Protein AF-A0A6N6QHB6-F1 (afdb_monomer_lite)

Organism: NCBI:txid94626

Secondary structure (DSSP, 8-state):
----S-SS------TT--HHHHHHHHHHHHHTT-

Sequence (34 aa):
PVLQGLAKPANDLSRGCSADDVLHMIAITVNQAR

Radius of gyration: 9.69 Å; chains: 1; bounding box: 19×14×22 Å

InterPro domains:
  IPR002505 Phosphate acetyl/butaryl transferase [PF01515] (1-30)
  IPR042113 Phosphate acetyltransferase, domain 1 [G3DSA:3.40.50.10950] (9-33)

Structure (mmCIF, N/CA/C/O backbone):
data_AF-A0A6N6QHB6-F1
#
_entry.id   AF-A0A6N6QHB6-F1
#
loop_
_atom_site.group_PDB
_atom_site.id
_atom_site.type_symbol
_atom_site.label_atom_id
_atom_site.label_alt_id
_atom_site.label_comp_id
_atom_site.label_asym_id
_atom_site.label_entity_id
_atom_site.label_seq_id
_atom_site.pdbx_PDB_ins_code
_atom_site.Cartn_x
_atom_site.Cartn_y
_atom_site.Cartn_z
_atom_site.occupancy
_atom_site.B_iso_or_equiv
_atom_site.auth_seq_id
_atom_site.auth_comp_id
_atom_site.auth_asym_id
_atom_site.auth_atom_id
_atom_site.pdbx_PDB_model_num
ATOM 1 N N . PRO A 1 1 ? 6.430 3.305 4.849 1.00 89.94 1 PRO A N 1
ATOM 2 C CA . PRO A 1 1 ? 6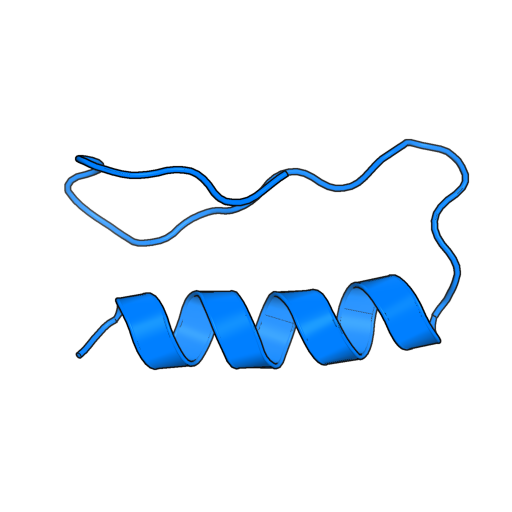.584 3.356 6.330 1.00 89.94 1 PRO A CA 1
ATOM 3 C C . PRO A 1 1 ? 5.310 2.822 6.993 1.00 89.94 1 PRO A C 1
ATOM 5 O O . PRO A 1 1 ? 4.256 2.959 6.381 1.00 89.94 1 PRO A O 1
ATOM 8 N N . VAL A 1 2 ? 5.390 2.224 8.191 1.00 97.50 2 VAL A N 1
ATOM 9 C CA . VAL A 1 2 ? 4.205 1.668 8.873 1.00 97.50 2 VAL A CA 1
ATOM 10 C C . VAL A 1 2 ? 3.531 2.750 9.718 1.00 97.50 2 VAL A C 1
ATOM 12 O O . VAL A 1 2 ? 4.139 3.266 10.656 1.00 97.50 2 VAL A O 1
ATOM 15 N N . LEU A 1 3 ? 2.300 3.123 9.373 1.00 98.12 3 LEU A N 1
ATOM 16 C CA . LEU A 1 3 ? 1.525 4.135 10.095 1.00 98.12 3 LEU A CA 1
ATOM 17 C C . LEU A 1 3 ? 0.783 3.501 11.276 1.00 98.12 3 LEU A C 1
ATOM 19 O O . LEU A 1 3 ? 0.421 2.329 11.234 1.00 98.12 3 LEU A O 1
ATOM 23 N N . GLN A 1 4 ? 0.532 4.273 12.331 1.00 97.75 4 GLN A N 1
ATOM 24 C CA . GLN A 1 4 ? -0.133 3.804 13.551 1.00 97.75 4 GLN A CA 1
ATOM 25 C C . GLN A 1 4 ? -1.129 4.843 14.079 1.00 97.75 4 GLN A C 1
ATOM 27 O O . GLN A 1 4 ? -0.979 6.034 13.818 1.00 97.75 4 GLN A O 1
ATOM 32 N N . GLY A 1 5 ? -2.139 4.391 14.830 1.00 96.75 5 GLY A N 1
ATOM 33 C CA . GLY A 1 5 ? -3.129 5.265 15.478 1.00 96.75 5 GLY A CA 1
ATOM 34 C C . GLY A 1 5 ? -4.263 5.771 14.575 1.00 96.75 5 GLY A C 1
ATOM 35 O O . GLY A 1 5 ? -5.055 6.605 15.004 1.00 96.75 5 GLY A O 1
ATOM 36 N N . LEU A 1 6 ? -4.363 5.282 13.337 1.00 97.88 6 LEU A N 1
ATOM 37 C CA . LEU A 1 6 ? -5.461 5.619 12.430 1.00 97.88 6 LEU A CA 1
ATOM 38 C C . LEU A 1 6 ? -6.727 4.820 12.771 1.00 97.88 6 LEU A C 1
ATOM 40 O O . LEU A 1 6 ? -6.649 3.656 13.151 1.00 97.88 6 LEU A O 1
ATOM 44 N N . ALA A 1 7 ? -7.904 5.421 12.554 1.00 97.62 7 ALA A N 1
ATOM 45 C CA . ALA A 1 7 ? -9.196 4.747 12.742 1.00 97.62 7 ALA A CA 1
ATOM 46 C C . ALA A 1 7 ? -9.407 3.553 11.789 1.00 97.62 7 ALA A C 1
ATOM 48 O O . ALA A 1 7 ? -10.200 2.660 12.073 1.00 97.62 7 ALA A O 1
ATOM 49 N N . LYS A 1 8 ? -8.716 3.553 10.644 1.00 97.88 8 LYS A N 1
ATOM 50 C CA . LYS A 1 8 ? -8.626 2.428 9.709 1.00 97.88 8 LYS A CA 1
ATOM 51 C C . LYS A 1 8 ? -7.174 2.277 9.250 1.00 97.88 8 LYS A C 1
ATOM 53 O O . LYS A 1 8 ? -6.514 3.303 9.070 1.00 97.88 8 LYS A O 1
ATOM 58 N N . PRO A 1 9 ? -6.684 1.050 9.023 1.00 98.38 9 PRO A N 1
ATOM 59 C CA . PRO A 1 9 ? -5.325 0.832 8.549 1.00 98.38 9 PRO A CA 1
ATOM 60 C C . PRO A 1 9 ? -5.080 1.463 7.187 1.00 98.38 9 PRO A C 1
ATOM 62 O O . PRO A 1 9 ? -5.879 1.319 6.261 1.00 98.38 9 PRO A O 1
ATOM 65 N N . ALA A 1 10 ? -3.940 2.126 7.069 1.00 98.06 10 ALA A N 1
ATOM 66 C CA . ALA A 1 10 ? -3.408 2.636 5.822 1.00 98.06 10 ALA A CA 1
ATOM 67 C C . ALA A 1 10 ? -1.893 2.728 5.965 1.00 98.06 10 ALA A C 1
ATOM 69 O O . ALA A 1 10 ? -1.395 3.037 7.045 1.00 98.06 10 ALA A O 1
ATOM 70 N N . ASN A 1 11 ? -1.169 2.488 4.879 1.00 98.56 11 ASN A N 1
ATOM 71 C CA . ASN A 1 11 ? 0.271 2.691 4.819 1.00 98.56 11 ASN A CA 1
ATOM 72 C C . ASN A 1 11 ? 0.623 3.345 3.494 1.00 98.56 11 ASN A C 1
ATOM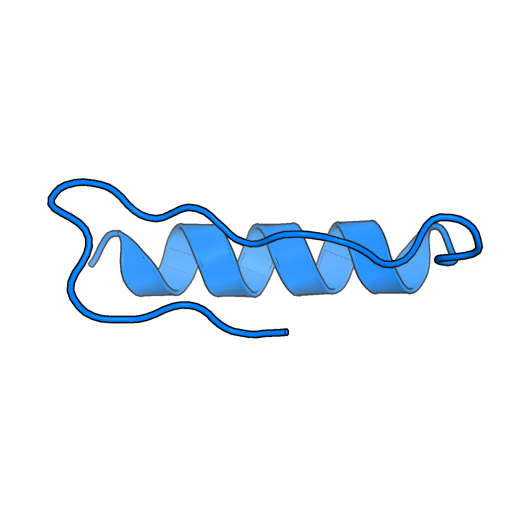 74 O O . ASN A 1 11 ? 0.013 3.049 2.468 1.00 98.56 11 ASN A O 1
ATOM 78 N N . ASP A 1 12 ? 1.616 4.223 3.540 1.00 97.81 12 ASP A N 1
ATOM 79 C CA . ASP A 1 12 ? 2.144 4.876 2.353 1.00 97.81 12 ASP A CA 1
ATOM 80 C C . ASP A 1 12 ? 3.387 4.143 1.837 1.00 97.81 12 ASP A C 1
ATOM 82 O O . ASP A 1 12 ? 4.215 3.638 2.615 1.00 97.81 12 ASP A O 1
ATOM 86 N N . LEU A 1 13 ? 3.508 4.110 0.512 1.00 98.19 13 LEU A N 1
ATOM 87 C CA . LEU A 1 13 ? 4.634 3.530 -0.206 1.00 98.19 13 LEU A CA 1
ATOM 88 C C . LEU A 1 13 ? 5.488 4.634 -0.825 1.00 98.19 13 LEU A C 1
ATOM 90 O O . LEU A 1 13 ? 4.995 5.627 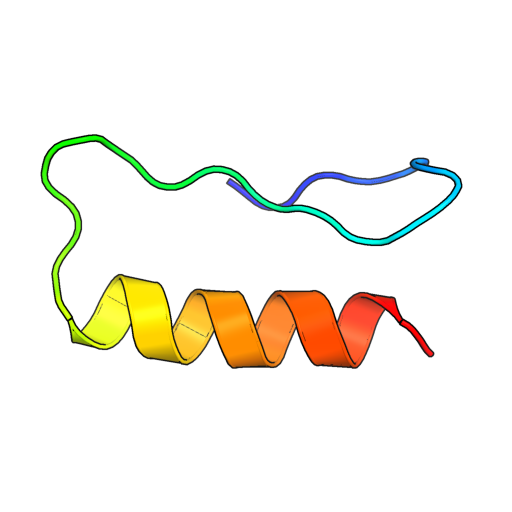-1.352 1.00 98.19 13 LEU A O 1
ATOM 94 N N . SER A 1 14 ? 6.800 4.419 -0.821 1.00 96.75 14 SER A N 1
ATOM 95 C CA . SER A 1 14 ? 7.728 5.287 -1.543 1.00 96.75 14 SER A CA 1
ATOM 96 C C . SER A 1 14 ? 7.429 5.259 -3.047 1.00 96.75 14 SER A C 1
ATOM 98 O O . SER A 1 14 ? 7.171 4.198 -3.604 1.00 96.75 14 SER A O 1
ATOM 100 N N . ARG A 1 15 ? 7.560 6.399 -3.742 1.00 95.56 15 ARG A N 1
ATOM 101 C CA . ARG A 1 15 ? 7.276 6.521 -5.194 1.00 95.56 15 ARG A CA 1
ATOM 102 C C . ARG A 1 15 ? 8.028 5.530 -6.098 1.00 95.56 15 ARG A C 1
ATOM 104 O O . ARG A 1 15 ? 7.577 5.275 -7.206 1.00 95.56 15 ARG A O 1
ATOM 111 N N . GLY A 1 16 ? 9.173 5.015 -5.650 1.00 97.69 16 GLY A N 1
ATOM 112 C CA . GLY A 1 16 ? 9.987 4.027 -6.367 1.00 97.69 16 GLY A CA 1
ATOM 113 C C . GLY A 1 16 ? 9.910 2.616 -5.785 1.00 97.69 16 GLY A C 1
ATOM 114 O O . GLY A 1 16 ? 10.882 1.878 -5.907 1.00 97.69 16 GLY A O 1
ATOM 115 N N . CYS A 1 17 ? 8.831 2.264 -5.081 1.00 98.19 17 CYS A N 1
ATOM 116 C CA . CYS A 1 17 ? 8.697 0.940 -4.484 1.00 98.19 17 CYS A CA 1
ATOM 117 C C . CYS A 1 17 ? 8.623 -0.166 -5.546 1.00 98.19 17 CYS A C 1
ATOM 119 O O . CYS A 1 17 ? 8.083 0.020 -6.639 1.00 98.19 17 CYS A O 1
ATOM 121 N N . SER A 1 18 ? 9.144 -1.336 -5.195 1.00 98.62 18 SER A N 1
ATOM 122 C CA . SER A 1 18 ? 9.029 -2.551 -5.996 1.00 98.62 18 SER A CA 1
ATOM 123 C C . SER A 1 18 ? 7.649 -3.201 -5.840 1.00 98.62 18 SER A C 1
ATOM 125 O O . SER A 1 18 ? 6.881 -2.875 -4.933 1.00 98.62 18 SER A O 1
ATOM 127 N N . ALA A 1 19 ? 7.329 -4.162 -6.710 1.00 98.62 19 ALA A N 1
ATOM 128 C CA . ALA A 1 19 ? 6.122 -4.977 -6.557 1.00 98.62 19 ALA A CA 1
ATOM 129 C C . ALA A 1 19 ? 6.135 -5.790 -5.245 1.00 98.62 19 ALA A C 1
ATOM 131 O O . ALA A 1 19 ? 5.096 -5.941 -4.603 1.00 98.62 19 ALA A O 1
ATOM 132 N N . ASP A 1 20 ? 7.312 -6.245 -4.811 1.00 98.69 20 ASP A N 1
ATOM 133 C CA . ASP A 1 20 ? 7.491 -6.940 -3.536 1.00 98.69 20 ASP A CA 1
ATOM 134 C C . ASP A 1 20 ? 7.180 -6.026 -2.347 1.00 98.69 20 ASP A C 1
ATOM 136 O O . ASP A 1 20 ? 6.517 -6.450 -1.401 1.00 98.69 20 ASP A O 1
ATOM 140 N N . ASP A 1 21 ? 7.587 -4.755 -2.396 1.00 98.31 21 ASP A N 1
ATOM 141 C CA . ASP A 1 21 ? 7.242 -3.785 -1.349 1.00 98.31 21 ASP A CA 1
ATOM 142 C C . ASP A 1 21 ? 5.723 -3.602 -1.240 1.00 98.31 21 ASP A C 1
ATOM 144 O O . ASP A 1 21 ? 5.186 -3.554 -0.132 1.00 98.31 21 ASP A O 1
ATOM 148 N N . VAL A 1 22 ? 5.016 -3.550 -2.377 1.00 98.44 22 VAL A N 1
ATOM 149 C CA . VAL A 1 22 ? 3.545 -3.477 -2.410 1.00 98.44 22 VAL A CA 1
ATOM 150 C C . VAL A 1 22 ? 2.936 -4.712 -1.749 1.00 98.44 22 VAL A C 1
ATOM 152 O O . VAL A 1 22 ? 2.074 -4.577 -0.880 1.00 98.44 22 VAL A O 1
ATOM 155 N N . LEU A 1 23 ? 3.397 -5.911 -2.121 1.00 98.62 23 LEU A N 1
ATOM 156 C CA . LEU A 1 23 ? 2.883 -7.171 -1.581 1.00 98.62 23 LEU A CA 1
ATOM 157 C C . LEU A 1 23 ? 3.060 -7.248 -0.059 1.00 98.62 23 LEU A C 1
ATOM 159 O O . LEU A 1 23 ? 2.109 -7.550 0.667 1.00 98.62 23 LEU A O 1
ATOM 163 N N . HIS A 1 24 ? 4.252 -6.918 0.437 1.00 98.38 24 HIS A N 1
ATOM 164 C CA . HIS A 1 24 ? 4.516 -6.895 1.872 1.00 98.38 24 HIS A CA 1
ATOM 165 C C . HIS A 1 24 ? 3.689 -5.821 2.589 1.00 98.38 24 HIS A C 1
ATOM 167 O O . HIS A 1 24 ? 3.170 -6.072 3.680 1.00 98.38 24 HIS A O 1
ATOM 173 N N . MET A 1 25 ? 3.498 -4.646 1.981 1.00 98.25 25 MET A N 1
ATOM 174 C CA . MET A 1 25 ? 2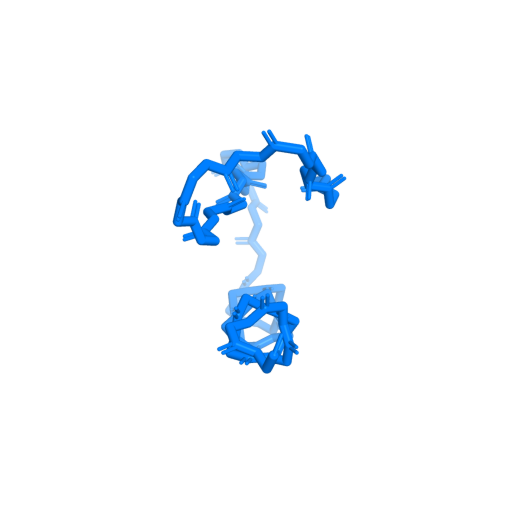.716 -3.576 2.601 1.00 98.25 25 MET A CA 1
ATOM 175 C C . MET A 1 25 ? 1.222 -3.903 2.670 1.00 98.25 25 MET A C 1
ATOM 177 O O . MET A 1 25 ? 0.563 -3.543 3.647 1.00 98.25 25 MET A O 1
ATOM 181 N N . ILE A 1 26 ? 0.687 -4.644 1.693 1.00 98.31 26 ILE A N 1
ATOM 182 C CA . ILE A 1 26 ? -0.672 -5.200 1.762 1.00 98.31 26 ILE A CA 1
ATOM 183 C C . ILE A 1 26 ? -0.791 -6.132 2.970 1.00 98.31 26 ILE A C 1
ATOM 185 O O . ILE A 1 26 ? -1.700 -5.955 3.782 1.00 98.31 26 ILE A O 1
ATOM 189 N N . ALA A 1 27 ? 0.141 -7.076 3.138 1.00 98.38 27 ALA A N 1
ATOM 190 C CA . ALA A 1 27 ? 0.120 -8.012 4.263 1.00 98.38 27 ALA A CA 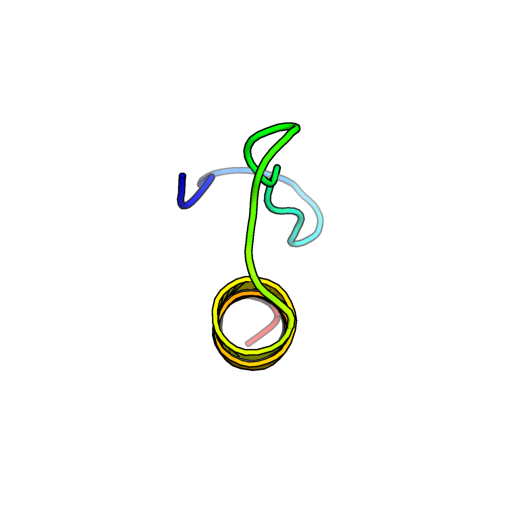1
ATOM 191 C C . ALA A 1 27 ? 0.176 -7.287 5.622 1.00 98.38 27 ALA A C 1
ATOM 193 O O . ALA A 1 27 ? -0.587 -7.615 6.534 1.00 98.38 27 ALA A O 1
ATOM 194 N N . ILE A 1 28 ? 1.018 -6.254 5.738 1.00 98.19 28 ILE A N 1
ATOM 195 C CA . ILE A 1 28 ? 1.102 -5.407 6.937 1.00 98.19 28 ILE A CA 1
ATOM 196 C C . ILE A 1 28 ? -0.221 -4.675 7.186 1.00 98.19 28 ILE A C 1
ATOM 198 O O . ILE A 1 28 ? -0.746 -4.730 8.297 1.00 98.19 28 ILE A O 1
ATOM 202 N N . THR A 1 29 ? -0.788 -4.033 6.163 1.00 98.31 29 THR A N 1
ATOM 203 C CA . THR A 1 29 ? -2.037 -3.260 6.286 1.00 98.31 29 THR A CA 1
ATOM 204 C C . THR A 1 29 ? -3.209 -4.154 6.699 1.00 98.31 29 THR A C 1
ATOM 206 O O . THR A 1 29 ? -4.013 -3.766 7.543 1.00 98.31 29 THR A O 1
ATOM 209 N N . VAL A 1 30 ? -3.278 -5.382 6.169 1.00 98.31 30 VAL A N 1
ATOM 210 C CA . VAL A 1 30 ? -4.266 -6.392 6.586 1.00 98.31 30 VAL A CA 1
ATOM 211 C C . VAL A 1 30 ? -4.053 -6.803 8.042 1.00 98.31 30 VAL A C 1
ATOM 213 O O . VAL A 1 30 ? -5.018 -6.905 8.795 1.00 98.31 30 VAL A O 1
ATOM 216 N N . ASN A 1 31 ? -2.807 -7.011 8.474 1.00 97.88 31 ASN A N 1
ATOM 217 C CA . ASN A 1 31 ? -2.521 -7.371 9.862 1.00 97.88 31 ASN A CA 1
ATOM 218 C C . ASN A 1 31 ? -2.880 -6.251 10.854 1.00 97.88 31 ASN A C 1
ATOM 220 O O . ASN A 1 31 ? -3.305 -6.541 11.966 1.00 97.88 31 ASN A O 1
ATOM 224 N N . GLN A 1 32 ? -2.748 -4.987 10.453 1.00 98.31 32 GLN A N 1
ATOM 225 C CA . GLN A 1 32 ? -3.166 -3.836 11.258 1.00 98.31 32 GLN A CA 1
ATOM 226 C C . GLN A 1 32 ? -4.688 -3.679 11.371 1.00 98.31 32 GLN A C 1
ATOM 228 O O . GLN A 1 32 ? -5.146 -2.916 12.212 1.00 98.31 32 GLN A O 1
ATOM 233 N N . ALA A 1 33 ? -5.466 -4.365 10.526 1.00 96.44 33 ALA A N 1
ATOM 234 C CA . ALA A 1 33 ? -6.929 -4.369 10.585 1.00 96.44 33 ALA A CA 1
ATOM 235 C C . ALA A 1 33 ? -7.499 -5.330 11.640 1.00 96.44 33 ALA A C 1
ATOM 237 O O . ALA A 1 33 ? -8.721 -5.454 11.735 1.00 96.44 33 ALA A O 1
ATOM 238 N N . ARG A 1 34 ? -6.626 -6.043 12.362 1.00 78.31 34 ARG A N 1
ATOM 239 C CA . ARG A 1 34 ? -6.992 -6.909 13.485 1.00 78.31 34 ARG A CA 1
ATOM 240 C C . ARG A 1 34 ? -7.319 -6.110 14.738 1.00 78.31 34 ARG A C 1
ATOM 242 O O . ARG A 1 34 ? -6.668 -5.067 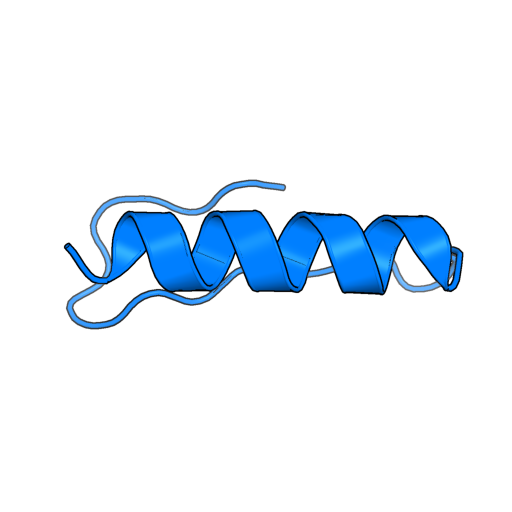14.956 1.00 78.31 34 ARG A O 1
#

pLDDT: mean 97.15, std 3.61, range [78.31, 98.69]

Foldseek 3Di:
DADDDDPAFDDDDDPPDDPVNVVVVVVSSVVNRD